Protein AF-A0A6G7PW28-F1 (afdb_monomer)

Secondary structure (DSSP, 8-state):
--HHHHHHHHHHHHHHHHHHHHHHHHHHHHHTT--HHHHHHHHHHHHHHHHHHHHHHHHHHHHHHT----HHHHHHHHHHHHHHHHHHHHHHHHHHHHHHH--

Sequence (103 aa):
MNRPLQIINNFLHDLATGLWAGALINLFLLSTKRSIADTKRLMFLVIIFSLVLVAITGILRLRDYRGQKSLAFKTKLLWLKHLLLAFVFLAGSLWGYVIAFGE

Structure (mmCIF, N/CA/C/O backbone):
data_AF-A0A6G7PW28-F1
#
_entry.id   AF-A0A6G7PW28-F1
#
loop_
_atom_site.group_PDB
_atom_site.id
_atom_site.type_symbol
_atom_site.label_atom_id
_atom_site.label_alt_id
_atom_site.label_comp_id
_atom_site.label_asym_id
_atom_site.label_entity_id
_atom_site.label_seq_id
_atom_site.pdbx_PDB_ins_code
_atom_site.Cartn_x
_atom_site.Cartn_y
_atom_site.Cartn_z
_atom_site.occupancy
_atom_site.B_iso_or_equiv
_atom_site.auth_seq_id
_atom_site.auth_comp_id
_atom_site.auth_asym_id
_atom_site.auth_atom_id
_atom_site.pdbx_PDB_model_num
ATOM 1 N N . MET A 1 1 ? -5.346 -6.332 27.739 1.00 59.22 1 MET A N 1
ATOM 2 C CA . MET A 1 1 ? -4.198 -6.026 26.852 1.00 59.22 1 MET A CA 1
ATOM 3 C C . MET A 1 1 ? -3.769 -4.583 27.076 1.00 59.22 1 MET A C 1
ATOM 5 O O . MET A 1 1 ? -4.601 -3.697 26.911 1.00 59.22 1 MET A O 1
ATOM 9 N N . ASN A 1 2 ? -2.522 -4.352 27.496 1.00 83.12 2 ASN A N 1
ATOM 10 C CA . ASN A 1 2 ? -2.011 -3.023 27.859 1.00 83.12 2 ASN A CA 1
ATOM 11 C C . ASN A 1 2 ? -2.068 -2.068 26.654 1.00 83.12 2 ASN A C 1
ATOM 13 O O . ASN A 1 2 ? -1.632 -2.439 25.565 1.00 83.12 2 ASN A O 1
ATOM 17 N N . ARG A 1 3 ? -2.593 -0.844 26.834 1.00 79.94 3 ARG A N 1
ATOM 18 C CA . ARG A 1 3 ? -2.748 0.159 25.754 1.00 79.94 3 ARG A CA 1
ATOM 19 C C . ARG A 1 3 ? -1.475 0.373 24.907 1.00 79.94 3 ARG A C 1
ATOM 21 O O . ARG A 1 3 ? -1.618 0.411 23.688 1.00 79.94 3 ARG A O 1
ATOM 28 N N . PRO A 1 4 ? -0.253 0.431 25.478 1.00 81.25 4 PRO A N 1
ATOM 29 C CA . PRO A 1 4 ? 0.973 0.570 24.687 1.00 81.25 4 PRO A CA 1
ATOM 30 C C . PRO A 1 4 ? 1.210 -0.591 23.714 1.00 81.25 4 PRO A C 1
ATOM 32 O O . PRO A 1 4 ? 1.550 -0.363 22.558 1.00 81.25 4 PRO A O 1
ATOM 35 N N . LEU A 1 5 ? 0.949 -1.832 24.140 1.00 81.38 5 LEU A N 1
ATOM 36 C CA . LEU A 1 5 ? 1.110 -3.016 23.289 1.00 81.38 5 LEU A CA 1
ATOM 37 C C . LEU A 1 5 ? 0.128 -3.009 22.113 1.00 81.38 5 LEU A C 1
ATOM 39 O O . LEU A 1 5 ? 0.484 -3.425 21.017 1.00 81.38 5 LEU A O 1
ATOM 43 N N . GLN A 1 6 ? -1.090 -2.490 22.312 1.00 79.88 6 GLN A N 1
ATOM 44 C CA . GLN A 1 6 ? -2.061 -2.346 21.221 1.00 79.88 6 GLN A CA 1
ATOM 45 C C . GLN A 1 6 ? -1.584 -1.344 20.167 1.00 79.88 6 GLN A C 1
ATOM 47 O O . GLN A 1 6 ? -1.744 -1.582 18.972 1.00 79.88 6 GLN A O 1
ATOM 52 N N . ILE A 1 7 ? -1.000 -0.226 20.607 1.00 76.06 7 ILE A N 1
ATOM 53 C CA . ILE A 1 7 ? -0.461 0.806 19.715 1.00 76.06 7 ILE A CA 1
ATOM 54 C C . ILE A 1 7 ? 0.705 0.237 18.907 1.00 76.06 7 ILE A C 1
ATOM 56 O O . ILE A 1 7 ? 0.709 0.371 17.687 1.00 76.06 7 ILE A O 1
ATOM 60 N N . ILE A 1 8 ? 1.641 -0.450 19.569 1.00 80.56 8 ILE A N 1
ATOM 61 C CA . ILE A 1 8 ? 2.786 -1.091 18.910 1.00 80.56 8 ILE A CA 1
ATOM 62 C C . ILE A 1 8 ? 2.311 -2.136 17.902 1.00 80.56 8 ILE A C 1
ATOM 64 O O . ILE A 1 8 ? 2.751 -2.117 16.759 1.00 80.56 8 ILE A O 1
ATOM 68 N N . ASN A 1 9 ? 1.377 -3.009 18.284 1.00 85.31 9 ASN A N 1
ATOM 69 C CA . ASN A 1 9 ? 0.845 -4.023 17.378 1.00 85.31 9 ASN A CA 1
ATOM 70 C C . ASN A 1 9 ? 0.193 -3.400 16.135 1.00 85.31 9 ASN A C 1
ATOM 72 O O . ASN A 1 9 ? 0.450 -3.837 15.019 1.00 85.31 9 ASN A O 1
ATOM 76 N N . ASN A 1 10 ? -0.618 -2.354 16.318 1.00 81.94 10 ASN A N 1
ATOM 77 C CA . ASN A 1 10 ? -1.242 -1.650 15.198 1.00 81.94 10 ASN A CA 1
ATOM 78 C C . ASN A 1 10 ? -0.196 -0.978 14.299 1.00 81.94 10 ASN A C 1
ATOM 80 O O . ASN A 1 10 ? -0.322 -1.033 13.082 1.00 81.94 10 ASN A O 1
ATOM 84 N N . PHE A 1 11 ? 0.846 -0.386 14.887 1.00 80.12 11 PHE A N 1
ATOM 85 C CA . PHE A 1 11 ? 1.946 0.208 14.134 1.00 80.12 11 PHE A CA 1
ATOM 86 C C . PHE A 1 11 ? 2.711 -0.839 13.318 1.00 80.12 11 PHE A C 1
ATOM 88 O O . PHE A 1 11 ? 2.915 -0.643 12.126 1.00 80.12 11 PHE A O 1
ATOM 95 N N . LEU A 1 12 ? 3.095 -1.964 13.931 1.00 83.94 12 LEU A N 1
ATOM 96 C CA . LEU A 1 12 ? 3.803 -3.049 13.247 1.00 83.94 12 LEU A CA 1
ATOM 97 C C . LEU A 1 12 ? 2.964 -3.648 12.116 1.00 83.94 12 LEU A C 1
ATOM 99 O O . LEU A 1 12 ? 3.486 -3.903 11.035 1.00 83.94 12 LEU A O 1
ATOM 103 N N . HIS A 1 13 ? 1.664 -3.831 12.348 1.00 84.50 13 HIS A N 1
ATOM 104 C CA . HIS A 1 13 ? 0.729 -4.301 11.332 1.00 84.50 13 HIS A CA 1
ATOM 105 C C . HIS A 1 13 ? 0.642 -3.335 10.136 1.00 84.50 13 HIS A C 1
ATOM 107 O O . HIS A 1 13 ? 0.740 -3.757 8.979 1.00 84.50 13 HIS A O 1
ATOM 113 N N . ASP A 1 14 ? 0.482 -2.036 10.405 1.00 83.88 14 ASP A N 1
ATOM 114 C CA . ASP A 1 14 ? 0.379 -1.006 9.367 1.00 83.88 14 ASP A CA 1
ATOM 115 C C . ASP A 1 14 ? 1.720 -0.862 8.607 1.00 83.88 14 ASP A C 1
ATOM 117 O O . ASP A 1 14 ? 1.731 -0.771 7.377 1.00 83.88 14 ASP A O 1
ATOM 121 N N . LEU A 1 15 ? 2.858 -0.956 9.310 1.00 83.69 15 LEU A N 1
ATOM 122 C CA . LEU A 1 15 ? 4.202 -0.956 8.724 1.00 83.69 15 LEU A CA 1
ATOM 123 C C . LEU A 1 15 ? 4.434 -2.165 7.809 1.00 83.69 15 LEU A C 1
ATOM 125 O O . LEU A 1 15 ? 4.887 -1.993 6.680 1.00 83.69 15 LEU A O 1
ATOM 129 N N . ALA A 1 16 ? 4.113 -3.377 8.268 1.00 86.81 16 ALA A N 1
ATOM 130 C CA . ALA A 1 16 ? 4.296 -4.599 7.486 1.00 86.81 16 ALA A CA 1
ATOM 131 C C . ALA A 1 16 ? 3.466 -4.573 6.194 1.00 86.81 16 ALA A C 1
ATOM 133 O O . ALA A 1 16 ? 3.976 -4.894 5.121 1.00 86.81 16 ALA A O 1
ATOM 134 N N . THR A 1 17 ? 2.213 -4.113 6.283 1.00 86.12 17 THR A N 1
ATOM 135 C CA . THR A 1 17 ? 1.337 -3.952 5.112 1.00 86.12 17 THR A CA 1
ATOM 136 C C . THR A 1 17 ? 1.909 -2.923 4.130 1.00 86.12 17 THR A C 1
ATOM 138 O O . THR A 1 17 ? 1.915 -3.159 2.922 1.00 86.12 17 THR A O 1
ATOM 141 N N . GLY A 1 18 ? 2.438 -1.802 4.636 1.00 85.94 18 GLY A N 1
ATOM 142 C CA . GLY A 1 18 ? 3.074 -0.769 3.815 1.00 85.94 18 GLY A CA 1
ATOM 143 C C . GLY A 1 18 ? 4.345 -1.250 3.111 1.00 85.94 18 GLY A C 1
ATOM 144 O O . GLY A 1 18 ? 4.513 -1.007 1.917 1.00 85.94 18 GLY A O 1
ATOM 145 N N . LEU A 1 19 ? 5.214 -1.977 3.819 1.00 87.31 19 LEU A N 1
ATOM 146 C CA . LEU A 1 19 ? 6.430 -2.562 3.245 1.00 87.31 19 LEU A CA 1
ATOM 147 C C . LEU A 1 19 ? 6.106 -3.598 2.165 1.00 87.31 19 LEU A C 1
ATOM 149 O O . LEU A 1 19 ? 6.714 -3.571 1.097 1.00 87.31 19 LEU A O 1
ATOM 153 N N . TRP A 1 20 ? 5.122 -4.468 2.410 1.00 91.88 20 TRP A N 1
ATOM 154 C CA . TRP A 1 20 ? 4.648 -5.439 1.423 1.00 91.88 20 TRP A CA 1
ATOM 155 C C . TRP A 1 20 ? 4.133 -4.754 0.148 1.00 91.88 20 TRP A C 1
ATOM 157 O O . TRP A 1 20 ? 4.577 -5.082 -0.952 1.00 91.88 20 TRP A O 1
ATOM 167 N N . ALA A 1 21 ? 3.256 -3.755 0.282 1.00 86.94 21 ALA A N 1
ATOM 168 C CA . ALA A 1 21 ? 2.725 -3.027 -0.869 1.00 86.94 21 ALA A CA 1
ATOM 169 C C . ALA A 1 21 ? 3.832 -2.272 -1.627 1.00 86.94 21 ALA A C 1
ATOM 171 O O . ALA A 1 21 ? 3.865 -2.285 -2.858 1.00 86.94 21 ALA A O 1
ATOM 172 N N . GLY A 1 22 ? 4.773 -1.660 -0.899 1.00 87.81 22 GLY A N 1
ATOM 173 C CA . GLY A 1 22 ? 5.943 -1.004 -1.481 1.00 87.81 22 GLY A CA 1
ATOM 174 C C . GLY A 1 22 ? 6.823 -1.966 -2.279 1.00 87.81 22 GLY A C 1
ATOM 175 O O . GLY A 1 22 ? 7.261 -1.624 -3.377 1.00 87.81 22 GLY A O 1
ATOM 176 N N . ALA A 1 23 ? 7.026 -3.189 -1.781 1.00 88.25 23 ALA A N 1
ATOM 177 C CA . ALA A 1 23 ? 7.770 -4.222 -2.495 1.00 88.25 23 ALA A CA 1
ATOM 178 C C . ALA A 1 23 ? 7.088 -4.614 -3.816 1.00 88.25 23 ALA A C 1
ATOM 180 O O . ALA A 1 23 ? 7.761 -4.678 -4.843 1.00 88.25 23 ALA A O 1
ATOM 181 N N . LEU A 1 24 ? 5.761 -4.796 -3.826 1.00 89.56 24 LEU A N 1
ATOM 182 C CA . LEU A 1 24 ? 5.007 -5.094 -5.053 1.00 89.56 24 LEU A CA 1
ATOM 183 C C . LEU A 1 24 ? 5.098 -3.972 -6.086 1.00 89.56 24 LEU A C 1
ATOM 185 O O . LEU A 1 24 ? 5.327 -4.228 -7.266 1.00 89.56 24 LEU A O 1
ATOM 189 N N . ILE A 1 25 ? 4.950 -2.724 -5.643 1.00 87.94 25 ILE A N 1
ATOM 190 C CA . ILE A 1 25 ? 5.084 -1.559 -6.518 1.00 87.94 25 ILE A CA 1
ATOM 191 C C . ILE A 1 25 ? 6.501 -1.492 -7.109 1.00 87.94 25 ILE A C 1
ATOM 193 O O . ILE A 1 25 ? 6.661 -1.181 -8.290 1.00 87.94 25 ILE A O 1
ATOM 197 N N . ASN A 1 26 ? 7.528 -1.802 -6.314 1.00 87.38 26 ASN A N 1
ATOM 198 C CA . ASN A 1 26 ? 8.904 -1.825 -6.793 1.00 87.38 26 ASN A CA 1
ATOM 199 C C . ASN A 1 26 ? 9.125 -2.935 -7.833 1.00 87.38 26 ASN A C 1
ATOM 201 O O . ASN A 1 26 ? 9.671 -2.658 -8.897 1.00 87.38 26 ASN A O 1
ATOM 205 N N . LEU A 1 27 ? 8.640 -4.158 -7.576 1.00 87.88 27 LEU A N 1
ATOM 206 C CA . LEU A 1 27 ? 8.680 -5.259 -8.550 1.00 87.88 27 LEU A CA 1
ATOM 207 C C . LEU A 1 27 ? 8.001 -4.866 -9.867 1.00 87.88 27 LEU A C 1
ATOM 209 O O . LEU A 1 27 ? 8.568 -5.064 -10.939 1.00 87.88 27 LEU A O 1
ATOM 213 N N . PHE A 1 28 ? 6.826 -4.237 -9.788 1.00 89.06 28 PHE A N 1
ATOM 214 C CA . PHE A 1 28 ? 6.120 -3.730 -10.959 1.00 89.06 28 PHE A CA 1
ATOM 215 C C . PHE A 1 28 ? 6.923 -2.670 -11.721 1.00 89.06 28 PHE A C 1
ATOM 217 O O . PHE A 1 28 ? 7.029 -2.735 -12.941 1.00 89.06 28 PHE A O 1
ATOM 224 N N . LEU A 1 29 ? 7.515 -1.685 -11.043 1.00 86.56 29 LEU A N 1
ATOM 225 C CA . LEU A 1 29 ? 8.303 -0.679 -11.754 1.00 86.56 29 LEU A CA 1
ATOM 226 C C . LEU A 1 29 ? 9.550 -1.273 -12.407 1.00 86.56 29 LEU A C 1
ATOM 228 O O . LEU A 1 29 ? 9.870 -0.891 -13.533 1.00 86.56 29 LEU A O 1
ATOM 232 N N . LEU A 1 30 ? 10.222 -2.215 -11.745 1.00 86.31 30 LEU A N 1
ATOM 233 C CA . LEU A 1 30 ? 11.383 -2.896 -12.313 1.00 86.31 30 LEU A CA 1
ATOM 234 C C . LEU A 1 30 ? 11.014 -3.699 -13.570 1.00 86.31 30 LEU A C 1
ATOM 236 O O . LEU A 1 30 ? 11.769 -3.668 -14.540 1.00 86.31 30 LEU A O 1
ATOM 240 N N . SER A 1 31 ? 9.833 -4.325 -13.614 1.00 87.94 31 SER A N 1
ATOM 241 C CA . SER A 1 31 ? 9.390 -5.082 -14.793 1.00 87.94 31 SER A CA 1
ATOM 242 C C . SER A 1 31 ? 9.002 -4.207 -15.992 1.00 87.94 31 SER A C 1
ATOM 244 O O . SER A 1 31 ? 9.028 -4.666 -17.132 1.00 87.94 31 SER A O 1
ATOM 246 N N . THR A 1 32 ? 8.708 -2.917 -15.787 1.00 86.94 32 THR A N 1
ATOM 247 C CA . THR A 1 32 ? 8.278 -2.014 -16.876 1.00 86.94 32 THR A CA 1
ATOM 248 C C . THR A 1 32 ? 9.387 -1.586 -17.848 1.00 86.94 32 THR A C 1
ATOM 250 O O . THR A 1 32 ? 9.105 -0.822 -18.772 1.00 86.94 32 THR A O 1
ATOM 253 N N . LYS A 1 33 ? 10.642 -2.030 -17.656 1.00 85.00 33 LYS A N 1
ATOM 254 C CA . LYS A 1 33 ? 11.822 -1.659 -18.476 1.00 85.00 33 LYS A CA 1
ATOM 255 C C . LYS A 1 33 ? 12.013 -0.138 -18.650 1.00 85.00 33 LYS A C 1
ATOM 257 O O . LYS A 1 33 ? 12.631 0.316 -19.611 1.00 85.00 33 LYS A O 1
ATOM 262 N N . ARG A 1 34 ? 11.471 0.665 -17.725 1.00 87.50 34 ARG A N 1
ATOM 263 C CA . ARG A 1 34 ? 11.594 2.131 -17.712 1.00 87.50 34 ARG A CA 1
ATOM 264 C C . ARG A 1 34 ? 13.015 2.565 -17.362 1.00 87.50 34 ARG A C 1
ATOM 266 O O . ARG A 1 34 ? 13.775 1.828 -16.737 1.00 87.50 34 ARG A O 1
ATOM 273 N N . SER A 1 35 ? 13.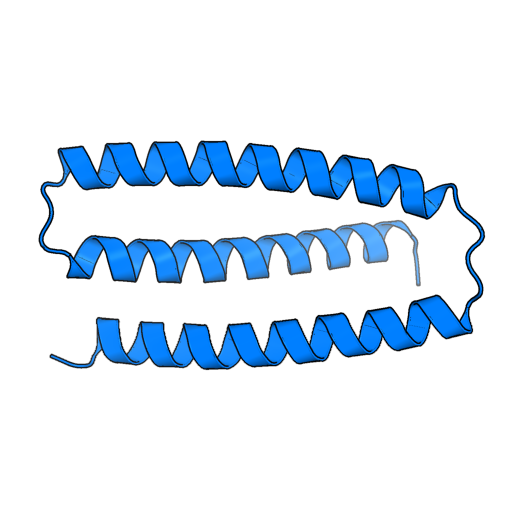351 3.806 -17.714 1.00 90.62 35 SER A N 1
ATOM 274 C CA . SER A 1 35 ? 14.618 4.404 -17.298 1.00 90.62 35 SER A CA 1
ATOM 275 C C . SER A 1 35 ? 14.696 4.517 -15.769 1.00 90.62 35 SER A C 1
ATOM 277 O O . SER A 1 35 ? 13.696 4.765 -15.090 1.00 90.62 35 SER A O 1
ATOM 279 N N . ILE A 1 36 ? 15.905 4.406 -15.211 1.00 86.62 36 ILE A N 1
ATOM 280 C CA . ILE A 1 36 ? 16.139 4.573 -13.766 1.00 86.62 36 ILE A CA 1
ATOM 281 C C . ILE A 1 36 ? 15.648 5.950 -13.284 1.00 86.62 36 ILE A C 1
ATOM 283 O O . ILE A 1 36 ? 15.134 6.072 -12.172 1.00 86.62 36 ILE A O 1
ATOM 287 N N . ALA A 1 37 ? 15.795 6.991 -14.110 1.00 87.75 37 ALA A N 1
ATOM 288 C CA . ALA A 1 37 ? 15.358 8.343 -13.778 1.00 87.75 37 ALA A CA 1
ATOM 289 C C . ALA A 1 37 ? 13.829 8.434 -13.635 1.00 87.75 37 ALA A C 1
ATOM 291 O O . ALA A 1 37 ? 13.339 9.018 -12.665 1.00 87.75 37 ALA A O 1
ATOM 292 N N . ASP A 1 38 ? 13.081 7.809 -14.546 1.00 86.31 38 ASP A N 1
ATOM 293 C CA . ASP A 1 38 ? 11.617 7.786 -14.486 1.00 86.31 38 ASP A CA 1
ATOM 294 C C . ASP A 1 38 ? 11.119 6.936 -13.319 1.00 86.31 38 ASP A C 1
ATOM 296 O O . ASP A 1 38 ? 10.211 7.351 -12.598 1.00 86.31 38 ASP A O 1
ATOM 300 N N . THR A 1 39 ? 11.763 5.794 -13.064 1.00 85.94 39 THR A N 1
ATOM 301 C CA . THR A 1 39 ? 11.469 4.940 -11.906 1.00 85.94 39 THR A CA 1
ATOM 302 C C . THR A 1 39 ? 11.661 5.696 -10.591 1.00 85.94 39 THR A C 1
ATOM 304 O O . THR A 1 39 ? 10.780 5.665 -9.733 1.00 85.94 39 THR A O 1
ATOM 307 N N . LYS A 1 40 ? 12.755 6.457 -10.440 1.00 83.94 40 LYS A N 1
ATOM 308 C CA . LYS A 1 40 ? 12.993 7.300 -9.252 1.00 83.94 40 LYS A CA 1
ATOM 309 C C . LYS A 1 40 ? 11.908 8.363 -9.066 1.00 83.94 40 LYS A C 1
ATOM 311 O O . LYS A 1 40 ? 11.434 8.555 -7.947 1.00 83.94 40 LYS A O 1
ATOM 316 N N . ARG A 1 41 ? 11.491 9.038 -10.144 1.00 86.88 41 ARG A N 1
ATOM 317 C CA . ARG A 1 41 ? 10.417 10.049 -10.097 1.00 86.88 41 ARG A CA 1
ATOM 318 C C . ARG A 1 41 ? 9.077 9.434 -9.702 1.00 86.88 41 ARG A C 1
ATOM 320 O O . ARG A 1 41 ? 8.399 9.975 -8.833 1.00 86.88 41 ARG A O 1
ATOM 327 N N . LEU A 1 42 ? 8.717 8.294 -10.290 1.00 85.19 42 LEU A N 1
ATOM 328 C CA . LEU A 1 42 ? 7.488 7.576 -9.946 1.00 85.19 42 LEU A CA 1
ATOM 329 C C . LEU A 1 42 ? 7.502 7.096 -8.492 1.00 85.19 42 LEU A C 1
ATOM 331 O O . LEU A 1 42 ? 6.514 7.286 -7.791 1.00 85.19 42 LEU A O 1
ATOM 335 N N . MET A 1 43 ? 8.625 6.560 -8.006 1.00 83.94 43 MET A N 1
ATOM 336 C CA . MET A 1 43 ? 8.784 6.184 -6.595 1.00 83.94 43 MET A CA 1
ATOM 337 C C . MET A 1 43 ? 8.608 7.362 -5.651 1.00 83.94 43 MET A C 1
ATOM 339 O O . MET A 1 43 ? 7.884 7.248 -4.663 1.00 83.94 43 MET A O 1
ATOM 343 N N . PHE A 1 44 ? 9.193 8.513 -5.974 1.00 85.62 44 PHE A N 1
ATOM 344 C CA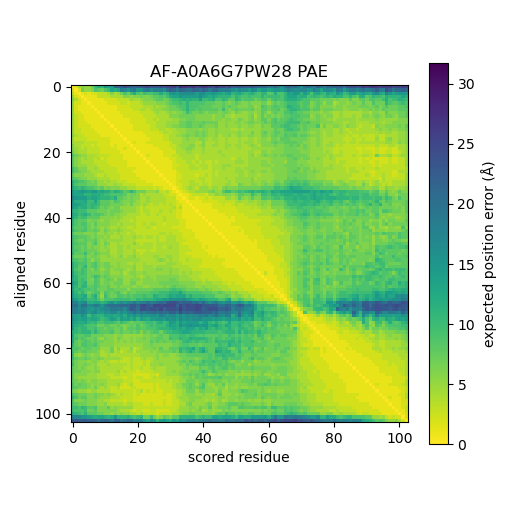 . PHE A 1 44 ? 8.988 9.716 -5.180 1.00 85.62 44 PHE A CA 1
ATOM 345 C C . PHE A 1 44 ? 7.505 10.118 -5.126 1.00 85.62 44 PHE A C 1
ATOM 347 O O . PHE A 1 44 ? 6.973 10.359 -4.044 1.00 85.62 44 PHE A O 1
ATOM 354 N N . LEU A 1 45 ? 6.805 10.113 -6.267 1.00 86.62 45 LEU A N 1
ATOM 355 C CA . LEU A 1 45 ? 5.370 10.416 -6.315 1.00 86.62 45 LEU A CA 1
ATOM 356 C C . LEU A 1 45 ? 4.530 9.409 -5.517 1.00 86.62 45 LEU A C 1
ATOM 358 O O . LEU A 1 45 ? 3.621 9.819 -4.798 1.00 86.62 45 LEU A O 1
ATOM 362 N N . VAL A 1 46 ? 4.852 8.113 -5.587 1.00 84.25 46 VAL A N 1
ATOM 363 C CA . VAL A 1 46 ? 4.190 7.067 -4.790 1.00 84.25 46 VAL A CA 1
ATOM 364 C C . VAL A 1 46 ? 4.375 7.314 -3.293 1.00 84.25 46 VAL A C 1
ATOM 366 O O . VAL A 1 46 ? 3.414 7.173 -2.536 1.00 84.25 46 VAL A O 1
ATOM 369 N N . ILE A 1 47 ? 5.571 7.721 -2.855 1.00 83.44 47 ILE A N 1
ATOM 370 C CA . ILE A 1 47 ? 5.845 8.044 -1.446 1.00 83.44 47 ILE A CA 1
ATOM 371 C C . ILE A 1 47 ? 5.005 9.243 -0.995 1.00 83.44 47 ILE A C 1
ATOM 373 O O . ILE A 1 47 ? 4.337 9.161 0.036 1.00 83.44 47 ILE A O 1
ATOM 377 N N . ILE A 1 48 ? 4.989 10.332 -1.772 1.00 88.00 48 ILE A N 1
ATOM 378 C CA . ILE A 1 48 ? 4.189 11.526 -1.456 1.00 88.00 48 ILE A CA 1
ATOM 379 C C . ILE A 1 48 ? 2.699 11.179 -1.391 1.00 88.00 48 ILE A C 1
ATOM 381 O O . ILE A 1 48 ? 2.019 11.537 -0.430 1.00 88.00 48 ILE A O 1
ATOM 385 N N . PHE A 1 49 ? 2.193 10.431 -2.371 1.00 84.56 49 PHE A N 1
ATOM 386 C CA . PHE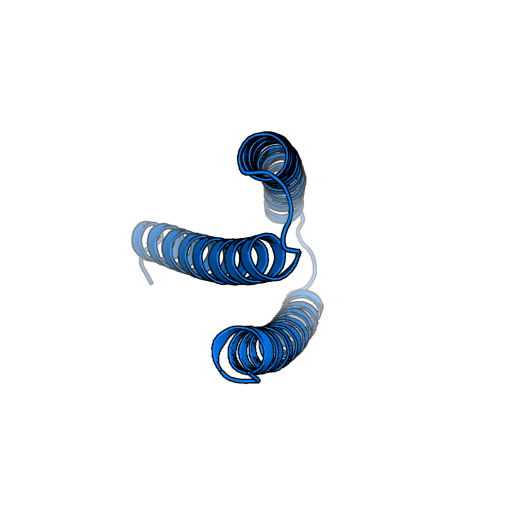 A 1 49 ? 0.804 9.986 -2.386 1.00 84.56 49 PHE A CA 1
ATOM 387 C C . PHE A 1 49 ? 0.466 9.096 -1.179 1.00 84.56 49 PHE A C 1
ATOM 389 O O . PHE A 1 49 ? -0.556 9.301 -0.523 1.00 84.56 49 PHE A O 1
ATOM 396 N N . SER A 1 50 ? 1.352 8.159 -0.829 1.00 80.88 50 SER A N 1
ATOM 397 C CA . SER A 1 50 ? 1.187 7.294 0.345 1.00 80.88 50 SER A CA 1
ATOM 398 C C . SER A 1 50 ? 1.153 8.105 1.640 1.00 80.88 50 SER A C 1
ATOM 400 O O . SER A 1 50 ? 0.299 7.859 2.489 1.00 80.88 50 SER A O 1
ATOM 402 N N . LEU A 1 51 ? 2.016 9.117 1.777 1.00 82.81 51 LEU A N 1
ATOM 403 C CA . LEU A 1 51 ? 2.021 10.019 2.929 1.00 82.81 51 LEU A CA 1
ATOM 404 C C . LEU A 1 51 ? 0.691 10.772 3.062 1.00 82.81 51 LEU A C 1
ATOM 406 O O . LEU A 1 51 ? 0.128 10.838 4.155 1.00 82.81 51 LEU A O 1
ATOM 410 N N . VAL A 1 52 ? 0.160 11.294 1.951 1.00 86.06 52 VAL A N 1
ATOM 411 C CA . VAL A 1 52 ? -1.143 11.976 1.924 1.00 86.06 52 VAL A CA 1
ATOM 412 C C . VAL A 1 52 ? -2.266 11.025 2.346 1.00 86.06 52 VAL A C 1
ATOM 414 O O . VAL A 1 52 ? -3.083 11.381 3.196 1.00 86.06 52 VAL A O 1
ATOM 417 N N . LEU A 1 53 ? -2.294 9.797 1.820 1.00 83.50 53 LEU A N 1
ATOM 418 C CA . LEU A 1 53 ? -3.292 8.796 2.208 1.00 83.50 53 LEU A CA 1
ATOM 419 C C . LEU A 1 53 ? -3.192 8.403 3.686 1.00 83.50 53 LEU A C 1
ATOM 421 O O . LEU A 1 53 ? -4.217 8.303 4.366 1.00 83.50 53 LEU A O 1
ATOM 425 N N . VAL A 1 54 ? -1.981 8.209 4.212 1.00 81.44 54 VAL A N 1
ATOM 426 C CA . VAL A 1 54 ? -1.761 7.919 5.638 1.00 81.44 54 VAL A CA 1
ATOM 427 C C . VAL A 1 54 ? -2.229 9.087 6.508 1.00 81.44 54 VAL A C 1
ATOM 429 O O . VAL A 1 54 ? -2.892 8.866 7.520 1.00 81.44 54 VAL A O 1
ATOM 432 N N . ALA A 1 55 ? -1.975 10.332 6.100 1.00 80.50 55 ALA A N 1
ATOM 433 C CA . ALA A 1 55 ? -2.460 11.507 6.819 1.00 80.50 55 ALA A CA 1
ATOM 434 C C . ALA A 1 55 ? -3.999 11.569 6.839 1.00 80.50 55 ALA A C 1
ATOM 436 O O . ALA A 1 55 ? -4.597 11.715 7.908 1.00 80.50 55 ALA A O 1
ATOM 437 N N . ILE A 1 56 ? -4.653 11.386 5.685 1.00 84.19 56 ILE A N 1
ATOM 438 C CA . ILE A 1 56 ? -6.122 11.378 5.573 1.00 84.19 56 ILE A CA 1
ATOM 439 C C . ILE A 1 56 ? -6.724 10.260 6.431 1.00 84.19 56 ILE A C 1
ATOM 441 O O . ILE A 1 56 ? -7.630 10.503 7.231 1.00 84.19 56 ILE A O 1
ATOM 445 N N . THR A 1 57 ? -6.216 9.033 6.305 1.00 80.56 57 THR 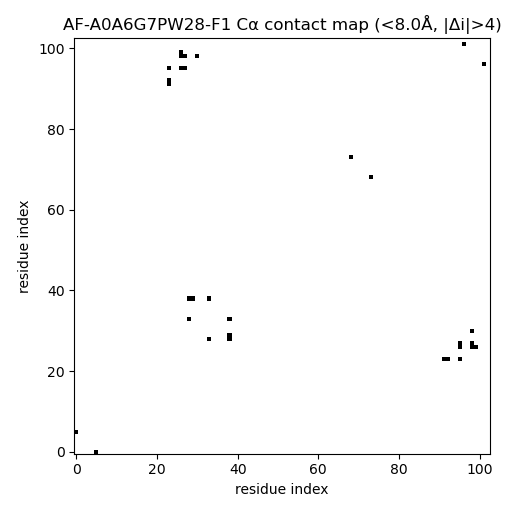A N 1
ATOM 446 C CA . THR A 1 57 ? -6.715 7.885 7.079 1.00 80.56 57 THR A CA 1
ATOM 447 C C . THR A 1 57 ? -6.460 8.053 8.577 1.00 80.56 57 THR A C 1
ATOM 449 O O . THR A 1 57 ? -7.337 7.723 9.377 1.00 80.56 57 THR A O 1
ATOM 452 N N . GLY A 1 58 ? -5.331 8.647 8.976 1.00 76.62 58 GLY A N 1
ATOM 453 C CA . GLY A 1 58 ? -5.043 9.030 10.358 1.00 76.62 58 GLY A CA 1
ATOM 454 C C . GLY A 1 58 ? -6.062 10.024 10.925 1.00 76.62 58 GLY A C 1
ATOM 455 O O . GLY A 1 58 ? -6.596 9.800 12.013 1.00 76.62 58 GLY A O 1
ATOM 456 N N . ILE A 1 59 ? -6.409 11.070 10.166 1.00 81.62 59 ILE A N 1
ATOM 457 C CA . ILE A 1 59 ? -7.438 12.057 10.544 1.00 81.62 59 ILE A CA 1
ATOM 458 C C . ILE A 1 59 ? -8.809 11.386 10.705 1.00 81.62 59 ILE A C 1
ATOM 460 O O . ILE A 1 59 ? -9.503 11.611 11.702 1.00 81.62 59 ILE A O 1
ATOM 464 N N . LEU A 1 60 ? -9.199 10.523 9.762 1.00 78.44 60 LEU A N 1
ATOM 465 C CA . LEU A 1 60 ? -10.457 9.775 9.846 1.00 78.44 60 LEU A CA 1
ATOM 466 C C . LEU A 1 60 ? -10.490 8.859 11.077 1.00 78.44 60 LEU A C 1
ATOM 468 O O . LEU A 1 60 ? -11.499 8.814 11.780 1.00 78.44 60 LEU A O 1
ATOM 472 N N . ARG A 1 61 ? -9.370 8.198 11.397 1.00 76.12 61 ARG A N 1
ATOM 473 C CA . ARG A 1 61 ? -9.234 7.340 12.585 1.00 76.12 61 ARG A CA 1
ATOM 474 C C . ARG A 1 61 ? -9.409 8.140 13.876 1.00 76.12 61 ARG A C 1
ATOM 476 O O . ARG A 1 61 ? -10.103 7.689 14.784 1.00 76.12 61 ARG A O 1
ATOM 483 N N . LEU A 1 62 ? -8.841 9.347 13.948 1.00 76.19 62 LEU A N 1
ATOM 484 C CA . LEU A 1 62 ? -9.027 10.261 15.081 1.00 76.19 62 LEU A CA 1
ATOM 485 C C . LEU A 1 62 ? -10.492 10.685 15.250 1.00 76.19 62 LEU A C 1
ATOM 487 O O . LEU A 1 62 ? -10.977 10.765 16.380 1.00 76.19 62 LEU A O 1
ATOM 491 N N . ARG A 1 63 ? -11.214 10.920 14.148 1.00 79.12 63 ARG A N 1
ATOM 492 C CA . ARG A 1 63 ? -12.651 11.226 14.177 1.00 79.12 63 ARG A CA 1
ATOM 493 C C . ARG A 1 63 ? -13.478 10.029 14.650 1.00 79.12 63 ARG A C 1
ATOM 495 O O . ARG A 1 63 ? -14.359 10.202 15.490 1.00 79.12 63 ARG A O 1
ATOM 502 N N . ASP A 1 64 ? -13.175 8.828 14.166 1.00 72.31 64 ASP A N 1
ATOM 503 C CA . ASP A 1 64 ? -13.871 7.600 14.570 1.00 72.31 64 ASP A CA 1
ATOM 504 C C . ASP A 1 64 ? -13.650 7.255 16.051 1.00 72.31 64 ASP A C 1
ATOM 506 O O . ASP A 1 64 ? -14.586 6.803 16.712 1.00 72.31 64 ASP A O 1
ATOM 510 N N . TYR A 1 65 ? -12.466 7.529 16.615 1.00 68.94 65 TYR A N 1
ATOM 511 C CA . TYR A 1 65 ? -12.226 7.366 18.056 1.00 68.94 65 TYR A CA 1
ATOM 512 C C . TYR A 1 65 ? -13.111 8.270 18.926 1.00 68.94 65 TYR A C 1
ATOM 514 O O . TYR A 1 65 ? -13.416 7.907 20.060 1.00 68.94 65 TYR A O 1
ATOM 522 N N . ARG A 1 66 ? -13.557 9.420 18.403 1.00 72.25 66 ARG A N 1
ATOM 523 C CA . ARG A 1 66 ? -14.467 10.343 19.101 1.00 72.25 66 ARG A CA 1
ATOM 524 C C . ARG A 1 66 ? -15.947 9.963 18.949 1.00 72.25 66 ARG A C 1
ATOM 526 O O . ARG A 1 66 ? -16.783 10.510 19.659 1.00 72.25 66 ARG A O 1
ATOM 533 N N . GLY A 1 67 ? -16.286 9.040 18.043 1.00 65.81 67 GLY A N 1
ATOM 534 C CA . GLY A 1 67 ? -17.664 8.638 17.748 1.00 65.81 67 GLY A CA 1
ATOM 535 C C . GLY A 1 67 ? -18.098 7.339 18.440 1.00 65.81 67 GLY A C 1
ATOM 536 O O . GLY A 1 67 ? -17.538 6.263 18.208 1.00 65.81 67 GLY A O 1
ATOM 537 N N . GLN A 1 68 ? -19.173 7.391 19.232 1.00 59.69 68 GLN A N 1
ATOM 538 C CA . GLN A 1 68 ? -19.808 6.206 19.825 1.00 59.69 68 GLN A CA 1
ATOM 539 C C . GLN A 1 68 ? -20.715 5.481 18.808 1.00 59.69 68 GLN A C 1
ATOM 541 O O . GLN A 1 68 ? -21.937 5.534 18.889 1.00 5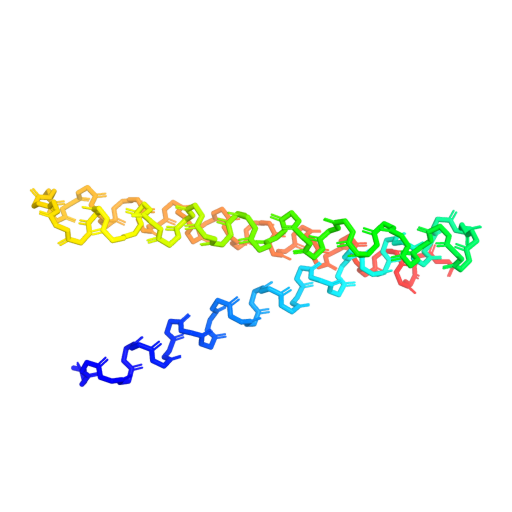9.69 68 GLN A O 1
ATOM 546 N N . LYS A 1 69 ? -20.132 4.798 17.812 1.00 64.75 69 LYS A N 1
ATOM 547 C CA . LYS A 1 69 ? -20.893 3.849 16.968 1.00 64.75 69 LYS A CA 1
ATOM 548 C C . LYS A 1 69 ? -21.103 2.512 17.692 1.00 64.75 69 LYS A C 1
ATOM 550 O O . LYS A 1 69 ? -20.215 2.078 18.429 1.00 64.75 69 LYS A O 1
ATOM 555 N N . SER A 1 70 ? -22.241 1.854 17.438 1.00 70.00 70 SER A N 1
ATOM 556 C CA . SER A 1 70 ? -22.617 0.581 18.076 1.00 70.00 70 SER A CA 1
ATOM 557 C C . SER A 1 70 ? -21.569 -0.521 17.856 1.00 70.00 70 SER A C 1
ATOM 559 O O . SER A 1 70 ? -20.943 -0.616 16.794 1.00 70.00 70 SER A O 1
ATOM 561 N N . LEU A 1 71 ? -21.373 -1.364 18.875 1.00 72.44 71 LEU A N 1
ATOM 562 C CA . LEU A 1 71 ? -20.346 -2.413 18.888 1.00 72.44 71 LEU A CA 1
ATOM 563 C C . LEU A 1 71 ? -20.529 -3.416 17.731 1.00 72.44 71 LEU A C 1
ATOM 565 O O . LEU A 1 71 ? -19.561 -3.794 17.078 1.00 72.44 71 LEU A O 1
ATOM 569 N N . ALA A 1 72 ? -21.777 -3.783 17.423 1.00 73.81 72 ALA A N 1
ATOM 570 C CA . ALA A 1 72 ? -22.110 -4.747 16.373 1.00 73.81 72 ALA A CA 1
ATOM 571 C C . ALA A 1 72 ? -21.732 -4.258 14.963 1.00 73.81 72 ALA A C 1
ATOM 573 O O . ALA A 1 72 ? -21.244 -5.037 14.141 1.00 73.81 72 ALA A O 1
ATOM 574 N N . PHE A 1 73 ? -21.908 -2.960 14.685 1.00 75.44 73 PHE A N 1
ATOM 575 C CA . PHE A 1 73 ? -21.493 -2.367 13.413 1.00 75.44 73 PHE A CA 1
ATOM 576 C C . PHE A 1 73 ? -19.965 -2.384 13.263 1.00 75.44 73 PHE A C 1
ATOM 578 O O . PHE A 1 73 ? -19.449 -2.730 12.200 1.00 75.44 73 PHE A O 1
ATOM 585 N N . LYS A 1 74 ? -19.233 -2.092 14.350 1.00 74.00 74 LYS A N 1
ATOM 586 C CA . LYS A 1 74 ? -17.762 -2.136 14.367 1.00 74.00 74 LYS A CA 1
ATOM 587 C C . LYS A 1 74 ? -17.231 -3.538 14.060 1.00 74.00 74 LYS A C 1
ATOM 589 O O . LYS A 1 74 ? -16.301 -3.655 13.269 1.00 74.00 74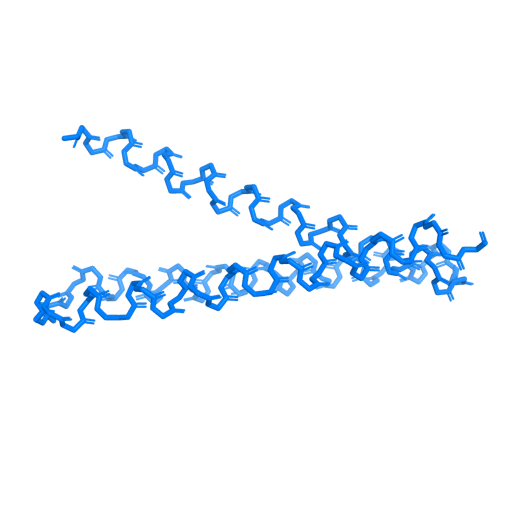 LYS A O 1
ATOM 594 N N . THR A 1 75 ? -17.837 -4.590 14.612 1.00 80.94 75 THR A N 1
ATOM 595 C CA . THR A 1 75 ? -17.396 -5.978 14.384 1.00 80.94 75 THR A CA 1
ATOM 596 C C . THR A 1 75 ? -17.606 -6.433 12.939 1.00 80.94 75 THR A C 1
ATOM 598 O O . THR A 1 75 ? -16.700 -7.022 12.353 1.00 80.94 75 THR A O 1
ATOM 601 N N . LYS A 1 76 ? -18.759 -6.129 12.322 1.00 81.44 76 LYS A N 1
ATOM 602 C CA . LYS A 1 76 ? -19.010 -6.474 10.907 1.00 81.44 76 LYS A CA 1
ATOM 603 C C . LYS A 1 76 ? -18.041 -5.760 9.964 1.00 81.44 76 LYS A C 1
ATOM 605 O O . LYS A 1 76 ? -17.466 -6.389 9.079 1.00 81.44 76 LYS A O 1
ATOM 610 N N . LEU A 1 77 ? -17.811 -4.467 10.194 1.00 80.50 77 LEU A N 1
ATOM 611 C CA . LEU A 1 77 ? -16.850 -3.685 9.418 1.00 80.50 77 LEU A CA 1
ATOM 612 C C . LEU A 1 77 ? -15.413 -4.204 9.600 1.00 80.50 77 LEU A C 1
ATOM 614 O O . LEU A 1 77 ? -14.638 -4.245 8.645 1.00 80.50 77 LEU A O 1
ATOM 618 N N . LEU A 1 78 ? -15.068 -4.647 10.815 1.00 82.38 78 LEU A N 1
ATOM 619 C CA . LEU A 1 78 ? -13.780 -5.267 11.117 1.00 82.38 78 LEU A CA 1
ATOM 620 C C . LEU A 1 78 ? -13.580 -6.586 10.359 1.00 82.38 78 LEU A C 1
ATOM 622 O O . LEU A 1 78 ? -12.473 -6.855 9.914 1.00 82.38 78 LEU A O 1
ATOM 626 N N . TRP A 1 79 ? -14.610 -7.409 10.193 1.00 85.81 79 TRP A N 1
ATOM 627 C CA . TRP A 1 79 ? -14.489 -8.633 9.399 1.00 85.81 79 TRP A CA 1
ATOM 628 C C . TRP A 1 79 ? -14.349 -8.340 7.910 1.00 85.81 79 TRP A C 1
ATOM 630 O O . TRP A 1 79 ? -13.447 -8.870 7.263 1.00 85.81 79 TRP A O 1
ATOM 640 N N . LEU A 1 80 ? -15.179 -7.435 7.386 1.00 84.56 80 LEU A N 1
ATOM 641 C CA . LEU A 1 80 ? -15.135 -7.049 5.978 1.00 84.56 80 LEU A CA 1
ATOM 642 C C . LEU A 1 80 ? -13.756 -6.510 5.579 1.00 84.56 80 LEU A C 1
ATOM 644 O O . LEU A 1 80 ? -13.212 -6.925 4.559 1.00 84.56 80 LEU A O 1
ATOM 648 N N . LYS A 1 81 ? -13.153 -5.639 6.403 1.00 82.94 81 LYS A N 1
ATOM 649 C CA . LYS A 1 81 ? -11.817 -5.104 6.102 1.00 82.94 81 LYS A CA 1
ATOM 650 C C . LYS A 1 81 ? -10.743 -6.201 6.077 1.00 82.94 81 LYS A C 1
ATOM 652 O O . LYS A 1 81 ? -9.842 -6.114 5.257 1.00 82.94 81 LYS A O 1
ATOM 657 N N . HIS A 1 82 ? -10.821 -7.218 6.945 1.00 86.88 82 HIS A N 1
ATOM 658 C CA . HIS A 1 82 ? -9.830 -8.302 6.967 1.00 86.88 82 HIS A CA 1
ATOM 659 C C . HIS A 1 82 ? -10.006 -9.248 5.783 1.00 86.88 82 HIS A C 1
ATOM 661 O O . HIS A 1 82 ? -9.010 -9.672 5.214 1.00 86.88 82 HIS A O 1
ATOM 667 N N . LEU A 1 83 ? -11.246 -9.539 5.379 1.00 89.44 83 LEU A N 1
ATOM 668 C CA . LEU A 1 83 ? -11.517 -10.323 4.172 1.00 89.44 83 LEU A CA 1
ATOM 669 C C . LEU A 1 83 ? -10.986 -9.619 2.919 1.00 89.44 83 LEU A C 1
ATOM 671 O O . LEU A 1 83 ? -10.288 -10.235 2.120 1.00 89.44 83 LEU A O 1
ATOM 675 N N . LEU A 1 84 ? -11.257 -8.317 2.783 1.00 83.62 84 LEU A N 1
ATOM 676 C CA . LEU A 1 84 ? -10.713 -7.502 1.694 1.00 83.62 84 LEU A CA 1
ATOM 677 C C . LEU A 1 84 ? -9.183 -7.462 1.730 1.00 83.62 84 LEU A C 1
ATOM 679 O O . LEU A 1 84 ? -8.546 -7.653 0.698 1.00 83.62 84 LEU A O 1
ATOM 683 N N . LEU A 1 85 ? -8.593 -7.256 2.911 1.00 84.50 85 LEU A N 1
ATOM 684 C CA . LEU A 1 85 ? -7.142 -7.240 3.075 1.00 84.50 85 LEU A CA 1
ATOM 685 C C . LEU A 1 85 ? -6.521 -8.589 2.699 1.00 84.50 85 LEU A C 1
ATOM 687 O O . LEU A 1 85 ? -5.550 -8.605 1.957 1.00 84.50 85 LEU A O 1
ATOM 691 N N . ALA A 1 86 ? -7.091 -9.706 3.155 1.00 85.19 86 ALA A N 1
ATOM 692 C CA . ALA A 1 86 ? -6.614 -11.046 2.825 1.00 85.19 86 ALA A CA 1
ATOM 693 C C . ALA A 1 86 ? -6.691 -11.313 1.317 1.00 85.19 86 ALA A C 1
ATOM 695 O O . ALA A 1 86 ? -5.733 -11.809 0.731 1.00 85.19 86 ALA A O 1
ATOM 696 N N . PHE A 1 87 ? -7.796 -10.926 0.675 1.00 88.94 87 PHE A N 1
ATOM 697 C CA . PHE A 1 87 ? -7.953 -11.054 -0.770 1.00 88.94 87 PHE A CA 1
ATOM 698 C C . PHE A 1 87 ? -6.903 -10.238 -1.537 1.00 88.94 87 PHE A C 1
ATOM 700 O O . PHE A 1 87 ? -6.203 -10.785 -2.387 1.00 88.94 87 PHE A O 1
ATOM 707 N N . VAL A 1 88 ? -6.744 -8.952 -1.205 1.00 88.88 88 VAL A N 1
ATOM 708 C CA . VAL A 1 88 ? -5.745 -8.068 -1.833 1.00 88.88 88 VAL A CA 1
ATOM 709 C C . VAL A 1 88 ? -4.327 -8.571 -1.575 1.00 88.88 88 VAL A C 1
ATOM 711 O O . VAL A 1 88 ? -3.496 -8.544 -2.479 1.00 88.88 88 VAL A O 1
ATOM 714 N N . PHE A 1 89 ? -4.052 -9.070 -0.370 1.00 89.25 89 PHE A N 1
ATOM 715 C CA . PHE A 1 89 ? -2.751 -9.612 -0.003 1.00 89.25 89 PHE A CA 1
ATOM 716 C C . PHE A 1 89 ? -2.398 -10.855 -0.824 1.00 89.25 89 PHE A C 1
ATOM 718 O O . PHE A 1 89 ? -1.304 -10.937 -1.381 1.00 89.25 89 PHE A O 1
ATOM 725 N N . LE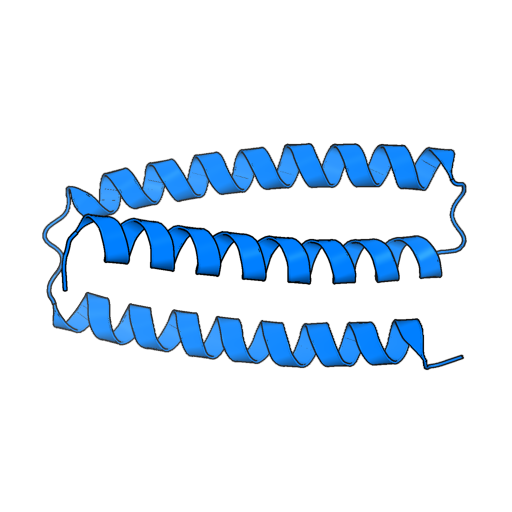U A 1 90 ? -3.328 -11.807 -0.944 1.00 90.06 90 LEU A N 1
ATOM 726 C CA . LEU A 1 90 ? -3.128 -13.023 -1.734 1.00 90.06 90 LEU A CA 1
ATOM 727 C C . LEU A 1 90 ? -2.992 -12.709 -3.226 1.00 90.06 90 LEU A C 1
ATOM 729 O O . LEU A 1 90 ? -2.041 -13.164 -3.857 1.00 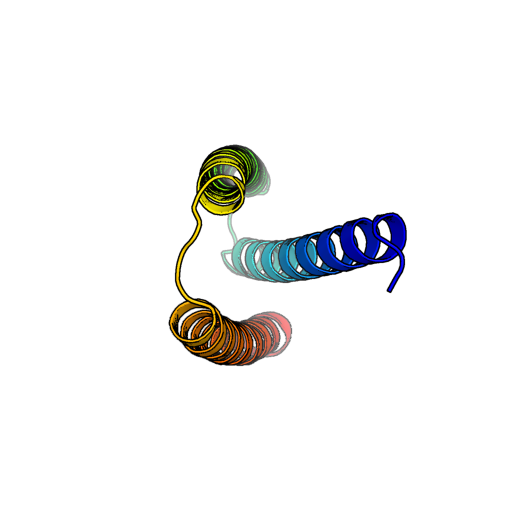90.06 90 LEU A O 1
ATOM 733 N N . ALA A 1 91 ? -3.891 -11.888 -3.775 1.00 89.62 91 ALA A N 1
ATOM 734 C CA . ALA A 1 91 ? -3.851 -11.490 -5.179 1.00 89.62 91 ALA A CA 1
ATOM 735 C C . ALA A 1 91 ? -2.575 -10.703 -5.514 1.00 89.62 91 ALA A C 1
ATOM 737 O O . ALA A 1 91 ? -1.913 -10.994 -6.506 1.00 89.62 91 ALA A O 1
ATOM 738 N N . GLY A 1 92 ? -2.192 -9.745 -4.666 1.00 87.12 92 GLY A N 1
ATOM 739 C CA . GLY A 1 92 ? -0.973 -8.958 -4.837 1.00 87.12 92 GLY A CA 1
ATOM 740 C C . GLY A 1 92 ? 0.289 -9.809 -4.720 1.00 87.12 92 GLY A C 1
ATOM 741 O O . GLY A 1 92 ? 1.204 -9.644 -5.518 1.00 87.12 92 GLY A O 1
ATOM 742 N N . SER A 1 93 ? 0.328 -10.761 -3.785 1.00 90.69 93 SER A N 1
ATOM 743 C CA . SER A 1 93 ? 1.471 -11.670 -3.632 1.00 90.69 93 SER A CA 1
ATOM 744 C C . SER A 1 93 ? 1.603 -12.626 -4.818 1.00 90.69 93 SER A C 1
ATOM 746 O O . SER A 1 93 ? 2.710 -12.830 -5.309 1.00 90.69 93 SER A O 1
ATOM 748 N N . LEU A 1 94 ? 0.484 -13.157 -5.327 1.00 90.94 94 LEU A N 1
ATOM 749 C CA . LEU A 1 94 ? 0.471 -13.964 -6.549 1.00 90.94 94 LEU A CA 1
ATOM 750 C C . LEU A 1 94 ? 0.937 -13.144 -7.759 1.00 90.94 94 LEU A C 1
ATOM 752 O O . LEU A 1 94 ? 1.758 -13.612 -8.541 1.00 90.94 94 LEU A O 1
ATOM 756 N N . TRP A 1 95 ? 0.461 -11.907 -7.892 1.00 90.56 95 TRP A N 1
ATOM 757 C CA . TRP A 1 95 ? 0.888 -11.001 -8.955 1.00 90.56 95 TRP A CA 1
ATOM 758 C C . TRP A 1 95 ? 2.383 -10.669 -8.870 1.00 90.56 95 TRP A C 1
ATOM 760 O O . TRP A 1 95 ? 3.085 -10.746 -9.875 1.00 90.56 95 TRP A O 1
ATOM 770 N N . GLY A 1 96 ? 2.893 -10.378 -7.670 1.00 87.75 96 GLY A N 1
ATOM 771 C CA . GLY A 1 96 ? 4.320 -10.167 -7.429 1.00 87.75 96 GLY A CA 1
ATOM 772 C C . GLY A 1 96 ? 5.166 -11.395 -7.764 1.00 87.75 96 GLY A C 1
ATOM 773 O O . GLY A 1 96 ? 6.223 -11.248 -8.368 1.00 87.75 96 GLY A O 1
ATOM 774 N N . TYR A 1 97 ? 4.682 -12.599 -7.439 1.00 91.00 97 TYR A N 1
ATOM 775 C CA . TYR A 1 97 ? 5.328 -13.857 -7.818 1.00 91.00 97 TYR A CA 1
ATOM 776 C C . TYR A 1 97 ? 5.405 -14.018 -9.340 1.00 91.00 97 TYR A C 1
ATOM 778 O O . TYR A 1 97 ? 6.480 -14.285 -9.868 1.00 91.00 97 TYR A O 1
ATOM 786 N N . VAL A 1 98 ? 4.297 -13.790 -10.054 1.00 92.44 98 VAL A N 1
ATOM 787 C CA . VAL A 1 98 ? 4.268 -13.854 -11.524 1.00 92.44 98 VAL A CA 1
ATOM 788 C C . VAL A 1 98 ? 5.209 -12.821 -12.146 1.00 92.44 98 VAL A C 1
ATOM 790 O O . VAL A 1 98 ? 5.895 -13.138 -13.106 1.00 92.44 98 VAL A O 1
ATOM 793 N N . ILE A 1 99 ? 5.298 -11.605 -11.600 1.00 88.88 99 ILE A N 1
ATOM 794 C CA . ILE A 1 99 ? 6.252 -10.600 -12.098 1.00 88.88 99 ILE A CA 1
ATOM 795 C C . ILE A 1 99 ? 7.704 -11.025 -11.848 1.00 88.88 99 ILE A C 1
ATOM 797 O O . ILE A 1 99 ? 8.556 -10.799 -12.699 1.00 88.88 99 ILE A O 1
ATOM 801 N N . ALA A 1 100 ? 8.000 -11.595 -10.680 1.00 88.19 100 ALA A N 1
ATOM 802 C CA . ALA A 1 100 ? 9.368 -11.920 -10.288 1.00 88.19 100 ALA A CA 1
ATOM 803 C C . ALA A 1 100 ? 9.911 -13.204 -10.940 1.00 88.19 100 ALA A C 1
ATOM 805 O O . ALA A 1 100 ? 11.120 -13.312 -11.125 1.00 88.19 100 ALA A O 1
ATOM 806 N N . PHE A 1 101 ? 9.041 -14.172 -11.247 1.00 90.88 101 PHE A N 1
ATOM 807 C CA . PHE A 1 101 ? 9.427 -15.517 -11.698 1.00 90.88 101 PHE A CA 1
ATOM 808 C C . PHE A 1 101 ? 8.718 -15.979 -12.979 1.00 90.88 101 PHE A C 1
ATOM 810 O O . PHE A 1 101 ? 8.897 -17.121 -13.386 1.00 90.88 101 PHE A O 1
ATOM 817 N N . GLY A 1 102 ? 7.870 -15.145 -13.582 1.00 80.38 102 GLY A N 1
ATOM 818 C CA . GLY A 1 102 ? 7.130 -15.465 -14.808 1.00 80.38 102 GLY A CA 1
ATOM 819 C C . GLY A 1 102 ? 7.892 -15.186 -16.106 1.00 80.38 102 GLY A C 1
ATOM 82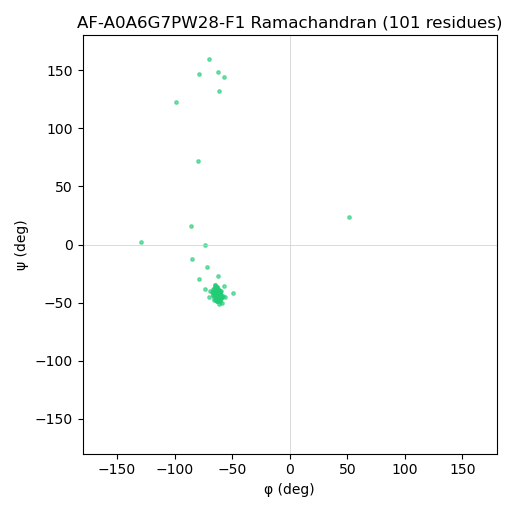0 O O . GLY A 1 102 ? 7.249 -15.106 -17.152 1.00 80.38 102 GLY A O 1
ATOM 821 N N . GLU A 1 103 ? 9.214 -15.004 -16.027 1.00 58.19 103 GLU A N 1
ATOM 822 C CA . GLU A 1 103 ? 10.137 -14.983 -17.172 1.00 58.19 103 GLU A CA 1
ATOM 823 C C . GLU A 1 103 ? 10.731 -16.374 -17.424 1.00 58.19 103 GLU A C 1
ATOM 825 O O . GLU A 1 103 ? 11.194 -17.008 -16.446 1.00 58.19 103 GLU A O 1
#

Mean predicted aligned error: 6.43 Å

pLDDT: mean 82.98, std 6.96, range [58.19, 92.44]

Radius of gyration: 17.27 Å; Cα contacts (8 Å, |Δi|>4): 16; chains: 1; bounding box: 39×28×46 Å

Solvent-accessible surface area (backbone atoms only — not comparable to full-atom values): 5831 Å² total; per-residue (Å²): 132,61,70,68,59,54,53,50,50,52,49,52,52,54,48,52,54,49,52,52,53,50,49,42,53,48,54,53,53,65,71,65,74,61,54,70,69,58,50,52,52,51,52,50,52,50,51,55,51,49,52,51,51,50,52,52,52,50,54,52,50,58,53,52,74,74,50,92,69,61,69,69,60,54,52,54,54,54,50,51,53,49,54,52,48,52,50,51,50,51,54,50,50,52,48,40,47,46,71,76,64,67,118

Organism: NCBI:txid1936021

Foldseek 3Di:
DDPVVVVVVVVVVVVVLVVLVLLLVLLVLVLVPDDPVVSVVVSVVVVVVVVVVCVVVVVVVVVVVVDDDDPVVVVVVVVVVVVVVVVCSVVSVVVSCCSVPVD